Protein AF-A0A943D8R3-F1 (afdb_monomer_lite)

Organism: NCBI:txid214851

Structure (mmCIF, N/CA/C/O backbone):
data_AF-A0A943D8R3-F1
#
_entry.id   AF-A0A943D8R3-F1
#
loop_
_atom_site.group_PDB
_atom_site.id
_atom_site.type_symbol
_atom_site.label_atom_id
_atom_site.label_alt_id
_atom_site.label_comp_id
_atom_site.label_asym_id
_atom_site.label_entity_id
_atom_site.label_seq_id
_atom_site.pdbx_PDB_ins_code
_atom_site.Cartn_x
_atom_site.Cartn_y
_atom_site.Cartn_z
_atom_site.occupancy
_atom_site.B_iso_or_equiv
_atom_site.auth_seq_id
_atom_site.auth_comp_id
_atom_site.auth_asym_id
_atom_site.auth_atom_id
_atom_site.pdbx_PDB_model_num
ATOM 1 N N . MET A 1 1 ? 8.623 1.086 9.703 1.00 53.25 1 MET A N 1
ATOM 2 C CA . MET A 1 1 ? 10.060 1.102 9.345 1.00 53.25 1 MET A CA 1
ATOM 3 C C . MET A 1 1 ? 10.143 1.417 7.862 1.00 53.25 1 MET A C 1
ATOM 5 O O . MET A 1 1 ? 9.553 0.675 7.090 1.00 53.25 1 MET A O 1
ATOM 9 N N . ARG A 1 2 ? 10.763 2.535 7.465 1.00 66.44 2 ARG A N 1
ATOM 10 C CA . ARG A 1 2 ? 10.888 2.902 6.045 1.00 66.44 2 ARG A CA 1
ATOM 11 C C . ARG A 1 2 ? 11.941 1.994 5.415 1.00 66.44 2 ARG A C 1
ATOM 13 O O . ARG A 1 2 ? 13.076 1.971 5.881 1.00 66.44 2 ARG A O 1
ATOM 20 N N . THR A 1 3 ? 11.547 1.196 4.432 1.00 79.00 3 THR A N 1
ATOM 21 C CA . THR A 1 3 ? 12.469 0.307 3.714 1.00 79.00 3 THR A CA 1
ATOM 22 C C . THR A 1 3 ? 13.032 1.027 2.491 1.00 79.00 3 THR A C 1
ATOM 24 O O . THR A 1 3 ? 12.450 2.013 2.039 1.00 79.00 3 THR A O 1
ATOM 27 N N . TYR A 1 4 ? 14.141 0.545 1.922 1.00 83.88 4 TYR A N 1
ATOM 28 C CA . TYR A 1 4 ? 14.738 1.164 0.727 1.00 83.88 4 TYR A CA 1
ATOM 29 C C . TYR A 1 4 ? 13.792 1.176 -0.483 1.00 83.88 4 TYR A C 1
ATOM 31 O O . TYR A 1 4 ? 13.940 2.010 -1.369 1.00 83.88 4 TYR A O 1
ATOM 39 N N . TYR A 1 5 ? 12.815 0.266 -0.522 1.00 87.38 5 TYR A N 1
ATOM 40 C CA . TYR A 1 5 ? 11.838 0.167 -1.600 1.00 87.38 5 TYR A CA 1
ATOM 41 C C . TYR A 1 5 ? 10.526 0.905 -1.305 1.00 87.38 5 TYR A C 1
ATOM 43 O O . TYR A 1 5 ? 9.708 1.042 -2.215 1.00 87.38 5 TYR A O 1
ATOM 51 N N . SER A 1 6 ? 10.295 1.373 -0.069 1.00 90.12 6 SER A N 1
ATOM 52 C CA . SER A 1 6 ? 9.013 1.978 0.324 1.00 90.12 6 SER A CA 1
ATOM 53 C C . SER A 1 6 ? 8.670 3.178 -0.559 1.00 90.12 6 SER A C 1
ATOM 55 O O . SER A 1 6 ? 7.560 3.250 -1.066 1.00 90.12 6 SER A O 1
ATOM 57 N N . ASP A 1 7 ? 9.623 4.065 -0.848 1.00 93.06 7 ASP A N 1
ATOM 58 C CA . ASP A 1 7 ? 9.366 5.258 -1.671 1.00 93.06 7 ASP A CA 1
ATOM 59 C C . ASP A 1 7 ? 8.958 4.898 -3.107 1.00 93.06 7 ASP A C 1
ATOM 61 O O . ASP A 1 7 ? 8.006 5.458 -3.659 1.00 93.06 7 ASP A O 1
ATOM 65 N N . TYR A 1 8 ? 9.634 3.906 -3.691 1.00 94.06 8 TYR A N 1
ATOM 66 C CA . TYR A 1 8 ? 9.308 3.391 -5.018 1.00 94.06 8 TYR A CA 1
ATOM 67 C C . TYR A 1 8 ? 7.909 2.768 -5.055 1.00 94.06 8 TYR A C 1
ATOM 69 O O . TYR A 1 8 ? 7.115 3.042 -5.957 1.00 94.06 8 TYR A O 1
ATOM 77 N N . ILE A 1 9 ? 7.575 1.952 -4.055 1.00 95.69 9 ILE A N 1
ATOM 78 C CA . ILE A 1 9 ? 6.265 1.304 -3.982 1.00 95.69 9 ILE A CA 1
ATOM 79 C C . ILE A 1 9 ? 5.161 2.320 -3.708 1.00 95.69 9 ILE A C 1
ATOM 81 O O . ILE A 1 9 ? 4.101 2.236 -4.326 1.00 95.69 9 ILE A O 1
ATOM 85 N N . GLN A 1 10 ? 5.404 3.310 -2.850 1.00 95.56 10 GLN A N 1
ATOM 86 C CA . GLN A 1 10 ? 4.465 4.401 -2.607 1.00 95.56 10 GLN A CA 1
ATOM 87 C C . GLN A 1 10 ? 4.182 5.174 -3.893 1.00 95.56 10 GLN A C 1
ATOM 89 O O . GLN A 1 10 ? 3.022 5.478 -4.169 1.00 95.56 10 GLN A O 1
ATOM 94 N N . HIS A 1 11 ? 5.200 5.437 -4.717 1.00 94.44 11 HIS A N 1
ATOM 95 C CA . HIS A 1 11 ? 5.003 6.031 -6.037 1.00 94.44 11 HIS A CA 1
ATOM 96 C C . HIS A 1 11 ? 4.110 5.156 -6.935 1.00 94.44 11 HIS A C 1
ATOM 98 O O . HIS A 1 11 ? 3.117 5.647 -7.477 1.00 94.44 11 HIS A O 1
ATOM 104 N N . CYS A 1 12 ? 4.402 3.854 -7.031 1.00 95.56 12 CYS A N 1
ATOM 105 C CA . CYS A 1 12 ? 3.606 2.909 -7.822 1.00 95.56 12 CYS A CA 1
ATOM 106 C C . CYS A 1 12 ? 2.145 2.846 -7.348 1.00 95.56 12 CYS A C 1
ATOM 108 O O . CYS A 1 12 ? 1.219 2.926 -8.155 1.00 95.56 12 CYS A O 1
ATOM 110 N N . MET A 1 13 ? 1.928 2.765 -6.033 1.00 96.38 13 MET A N 1
ATOM 111 C CA . MET A 1 13 ? 0.597 2.707 -5.434 1.00 96.38 13 MET A CA 1
ATOM 112 C C . MET A 1 13 ? -0.184 4.008 -5.596 1.00 96.38 13 MET A C 1
ATOM 114 O O . MET A 1 13 ? -1.381 3.956 -5.871 1.00 96.38 13 MET A O 1
ATOM 118 N N . ARG A 1 14 ? 0.468 5.172 -5.483 1.00 95.88 14 ARG A N 1
ATOM 119 C CA . ARG A 1 14 ? -0.165 6.471 -5.766 1.00 95.88 14 ARG A CA 1
ATOM 120 C C . ARG A 1 14 ? -0.587 6.568 -7.228 1.00 95.88 14 ARG A C 1
ATOM 122 O O . ARG A 1 14 ? -1.690 7.032 -7.513 1.00 95.88 14 ARG A O 1
ATOM 129 N N . PHE A 1 15 ? 0.254 6.105 -8.155 1.00 95.06 15 PHE A N 1
ATOM 130 C CA . PHE A 1 15 ? -0.105 6.047 -9.571 1.00 95.06 15 PHE A CA 1
ATOM 131 C C . PHE A 1 15 ? -1.317 5.135 -9.796 1.00 95.06 15 PHE A C 1
ATOM 133 O O . PHE A 1 15 ? -2.303 5.577 -10.386 1.00 95.06 15 PHE A O 1
ATOM 140 N N . TYR A 1 16 ? -1.285 3.915 -9.256 1.00 96.00 16 TYR A N 1
ATOM 141 C CA . TYR A 1 16 ? -2.381 2.949 -9.342 1.00 96.00 16 TYR A CA 1
ATOM 142 C C . TYR A 1 16 ? -3.698 3.500 -8.767 1.00 96.00 16 TYR A C 1
ATOM 144 O O . TYR A 1 16 ? -4.727 3.481 -9.437 1.00 96.00 16 TYR A O 1
ATOM 152 N N . ALA A 1 17 ? -3.672 4.049 -7.550 1.00 95.38 17 ALA A N 1
ATOM 153 C CA . ALA A 1 17 ? -4.875 4.480 -6.837 1.00 95.38 17 ALA A CA 1
ATOM 154 C C . ALA A 1 17 ? -5.572 5.697 -7.471 1.00 95.38 17 ALA A C 1
ATOM 156 O O . ALA A 1 17 ? -6.777 5.888 -7.263 1.00 95.38 17 ALA A O 1
ATOM 157 N N . ARG A 1 18 ? -4.828 6.520 -8.224 1.00 94.06 18 ARG A N 1
ATOM 158 C CA . ARG A 1 18 ? -5.322 7.749 -8.870 1.00 94.06 18 ARG A CA 1
ATOM 159 C C . ARG A 1 18 ? -5.757 7.558 -10.325 1.00 94.06 18 ARG A C 1
ATOM 161 O O . ARG A 1 18 ? -6.513 8.385 -10.822 1.00 94.06 18 ARG A O 1
ATOM 168 N N . HIS A 1 19 ? -5.314 6.500 -11.005 1.00 89.12 19 HIS A N 1
ATOM 169 C CA . HIS A 1 19 ? -5.562 6.314 -12.438 1.00 89.12 19 HIS A CA 1
ATOM 170 C C . HIS A 1 19 ? -6.332 5.018 -12.702 1.00 89.12 19 HIS A C 1
ATOM 172 O O . HIS A 1 19 ? -5.744 3.953 -12.879 1.00 89.12 19 HIS A O 1
ATOM 178 N N . THR A 1 20 ? -7.660 5.128 -12.777 1.00 77.75 20 THR A N 1
ATOM 179 C CA . THR A 1 20 ? -8.560 4.013 -13.128 1.00 77.75 20 THR A CA 1
ATOM 180 C C . THR A 1 20 ? -8.440 3.582 -14.592 1.00 77.75 20 THR A C 1
ATOM 182 O O . THR A 1 20 ? -8.735 2.437 -14.911 1.00 77.75 20 THR A O 1
ATOM 185 N N . ASN A 1 21 ? -7.971 4.472 -15.473 1.00 84.44 21 ASN A N 1
ATOM 186 C CA . ASN A 1 21 ? -7.643 4.170 -16.867 1.00 84.44 21 ASN A CA 1
ATOM 187 C C . ASN A 1 21 ? -6.187 4.584 -17.162 1.00 84.44 21 ASN A C 1
ATOM 189 O O . ASN A 1 21 ? -5.946 5.689 -17.666 1.00 84.44 21 ASN A O 1
ATOM 193 N N . PRO A 1 22 ? -5.194 3.772 -16.760 1.00 85.12 22 PRO A N 1
ATOM 194 C CA . PRO A 1 22 ? -3.791 4.150 -16.854 1.00 85.12 22 PRO A CA 1
ATOM 195 C C . PRO A 1 22 ? -3.306 4.157 -18.310 1.00 85.12 22 PRO A C 1
ATOM 197 O O . PRO A 1 22 ? -3.555 3.231 -19.079 1.00 85.12 22 PRO A O 1
ATOM 200 N N . LYS A 1 23 ? -2.535 5.186 -18.677 1.00 88.38 23 LYS A N 1
ATOM 201 C CA . LYS A 1 23 ? -1.714 5.182 -19.896 1.00 88.38 23 LYS A CA 1
ATOM 202 C C . LYS A 1 23 ? -0.281 4.847 -19.506 1.00 88.38 23 LYS A C 1
ATOM 204 O O . LYS A 1 23 ? 0.384 5.660 -18.865 1.00 88.38 23 LYS A O 1
ATOM 209 N N . PHE A 1 24 ? 0.183 3.658 -19.871 1.00 92.38 24 PHE A N 1
ATOM 210 C CA . PHE A 1 24 ? 1.550 3.225 -19.586 1.00 92.38 24 PHE A CA 1
ATOM 211 C C . PHE A 1 24 ? 2.527 3.876 -20.565 1.00 92.38 24 PHE A C 1
ATOM 213 O O . PHE A 1 24 ? 2.278 3.876 -21.770 1.00 92.38 24 PHE A O 1
ATOM 220 N N . ARG A 1 25 ? 3.628 4.439 -20.054 1.00 89.81 25 ARG A N 1
ATOM 221 C CA . ARG A 1 25 ? 4.702 5.002 -20.891 1.00 89.81 25 ARG A CA 1
ATOM 222 C C . ARG A 1 25 ? 5.804 3.982 -21.158 1.00 89.81 25 ARG A C 1
ATOM 224 O O . ARG A 1 25 ? 6.586 4.161 -22.084 1.00 89.81 25 ARG A O 1
ATOM 231 N N . SER A 1 26 ? 5.859 2.923 -20.355 1.00 92.69 26 SER A N 1
ATOM 232 C CA . SER A 1 26 ? 6.822 1.834 -20.468 1.00 92.69 26 SER A CA 1
ATOM 233 C C . SER A 1 26 ? 6.227 0.499 -20.012 1.00 92.69 26 SER A C 1
ATOM 235 O O . SER A 1 26 ? 5.231 0.456 -19.282 1.00 92.69 26 SER A O 1
ATOM 237 N N . ASP A 1 27 ? 6.885 -0.602 -20.379 1.00 93.75 27 ASP A N 1
ATOM 238 C CA . ASP A 1 27 ? 6.558 -1.928 -19.842 1.00 93.75 27 ASP A CA 1
ATOM 239 C C . ASP A 1 27 ? 6.776 -2.006 -18.327 1.00 93.75 27 ASP A C 1
ATOM 241 O O . ASP A 1 27 ? 6.043 -2.709 -17.631 1.00 93.75 27 ASP A O 1
ATOM 245 N N . ALA A 1 28 ? 7.736 -1.246 -17.791 1.00 91.94 28 ALA A N 1
ATOM 246 C CA . ALA A 1 28 ? 7.959 -1.160 -16.354 1.00 91.94 28 ALA A CA 1
ATOM 247 C C . ALA A 1 28 ? 6.747 -0.550 -15.633 1.00 91.94 28 ALA A C 1
ATOM 249 O O . ALA A 1 28 ? 6.307 -1.105 -14.627 1.00 91.94 28 ALA A O 1
ATOM 250 N N . ASP A 1 29 ? 6.151 0.520 -16.173 1.00 91.44 29 ASP A N 1
ATOM 251 C CA . ASP A 1 29 ? 4.936 1.133 -15.609 1.00 91.44 29 ASP A CA 1
ATOM 252 C C . ASP A 1 29 ? 3.774 0.143 -15.599 1.00 91.44 29 ASP A C 1
ATOM 254 O O . ASP A 1 29 ? 3.061 0.013 -14.601 1.00 91.44 29 ASP A O 1
ATOM 258 N N . LYS A 1 30 ? 3.611 -0.588 -16.707 1.00 94.94 30 LYS A N 1
ATOM 259 C CA . LYS A 1 30 ? 2.593 -1.628 -16.846 1.00 94.94 30 LYS A CA 1
ATOM 260 C C . LYS A 1 30 ? 2.784 -2.712 -15.785 1.00 94.94 30 LYS A C 1
ATOM 262 O O . LYS A 1 30 ? 1.845 -3.047 -15.067 1.00 94.94 30 LYS A O 1
ATOM 267 N N . GLN A 1 31 ? 4.003 -3.228 -15.634 1.00 95.88 31 GLN A N 1
ATOM 268 C CA . GLN A 1 31 ? 4.315 -4.241 -14.625 1.00 95.88 31 GLN A CA 1
ATOM 269 C C . GLN A 1 31 ? 4.125 -3.731 -13.190 1.00 95.88 31 GLN A C 1
ATOM 271 O O . GLN A 1 31 ? 3.634 -4.475 -12.344 1.00 95.88 31 GLN A O 1
ATOM 276 N N . ASN A 1 32 ? 4.486 -2.477 -12.909 1.00 95.38 32 ASN A N 1
ATOM 277 C CA . ASN A 1 32 ? 4.275 -1.852 -11.604 1.00 95.38 32 ASN A CA 1
ATOM 278 C C . ASN A 1 32 ? 2.787 -1.772 -11.266 1.00 95.38 32 ASN A C 1
ATOM 280 O O . ASN A 1 32 ? 2.376 -2.180 -10.181 1.00 95.38 32 ASN A O 1
ATOM 284 N N . TRP A 1 33 ? 1.978 -1.308 -12.219 1.00 96.06 33 TRP A N 1
ATOM 285 C CA . TRP A 1 33 ? 0.534 -1.203 -12.051 1.00 96.06 33 TRP A CA 1
ATOM 286 C C . TRP A 1 33 ? -0.104 -2.575 -11.793 1.00 96.06 33 TRP A C 1
ATOM 288 O O . TRP A 1 33 ? -0.851 -2.731 -10.827 1.00 96.06 33 TRP A O 1
ATOM 298 N N . TYR A 1 34 ? 0.259 -3.602 -12.571 1.00 96.00 34 TYR A N 1
ATOM 299 C CA . TYR A 1 34 ? -0.233 -4.964 -12.336 1.00 96.00 34 TYR A CA 1
ATOM 300 C C . TYR A 1 34 ? 0.263 -5.551 -11.012 1.00 96.00 34 TYR A C 1
ATOM 302 O O . TYR A 1 34 ? -0.478 -6.271 -10.344 1.00 96.00 34 TYR A O 1
ATOM 310 N N . ALA A 1 35 ? 1.489 -5.247 -10.582 1.00 97.06 35 ALA A N 1
ATOM 311 C CA . ALA A 1 35 ? 1.973 -5.691 -9.280 1.00 97.06 35 ALA A CA 1
ATOM 312 C C . ALA A 1 35 ? 1.125 -5.117 -8.134 1.00 97.06 35 ALA A C 1
ATOM 314 O O . ALA A 1 35 ? 0.784 -5.866 -7.215 1.00 97.06 35 ALA A O 1
ATOM 315 N N . CYS A 1 36 ? 0.733 -3.840 -8.214 1.00 97.19 36 CYS A N 1
ATOM 316 C CA . CYS A 1 36 ? -0.215 -3.216 -7.288 1.00 97.19 36 CYS A CA 1
ATOM 317 C C . CYS A 1 36 ? -1.585 -3.913 -7.329 1.00 97.19 36 CYS A C 1
ATOM 319 O O . CYS A 1 36 ? -2.086 -4.340 -6.286 1.00 97.19 36 CYS A O 1
ATOM 321 N N . GLU A 1 37 ? -2.153 -4.112 -8.524 1.00 96.12 37 GLU A N 1
ATOM 322 C CA . GLU A 1 37 ? -3.447 -4.784 -8.708 1.00 96.12 37 GLU A CA 1
ATOM 323 C C . GLU A 1 37 ? -3.453 -6.193 -8.089 1.00 96.12 37 GLU A C 1
ATOM 325 O O . GLU A 1 37 ? -4.324 -6.551 -7.291 1.00 96.12 37 GLU A O 1
ATOM 330 N N . HIS A 1 38 ? -2.447 -7.006 -8.412 1.00 96.88 38 HIS A N 1
ATOM 331 C CA . HIS A 1 38 ? -2.329 -8.373 -7.914 1.00 96.88 38 HIS A CA 1
ATOM 332 C C . HIS A 1 38 ? -1.978 -8.452 -6.426 1.00 96.88 38 HIS A C 1
ATOM 334 O O . HIS A 1 38 ? -2.274 -9.465 -5.786 1.00 96.88 38 HIS A O 1
ATOM 340 N N . ALA A 1 39 ? -1.316 -7.442 -5.860 1.00 97.50 39 ALA A N 1
ATOM 341 C CA . ALA A 1 39 ? -1.085 -7.375 -4.421 1.00 97.50 39 ALA A CA 1
ATOM 342 C C . ALA A 1 39 ? -2.392 -7.092 -3.665 1.00 97.50 39 ALA A C 1
ATOM 344 O O . ALA A 1 39 ? -2.660 -7.753 -2.662 1.00 97.50 39 ALA A O 1
ATOM 345 N N . LEU A 1 40 ? -3.236 -6.198 -4.190 1.00 97.06 40 LEU A N 1
ATOM 346 C CA . LEU A 1 40 ? -4.523 -5.843 -3.586 1.00 97.06 40 LEU A CA 1
ATOM 347 C C . LEU A 1 40 ? -5.538 -6.991 -3.586 1.00 97.06 40 LEU A C 1
ATOM 349 O O . LEU A 1 40 ? -6.341 -7.074 -2.664 1.00 97.06 40 LEU A O 1
ATOM 353 N N . LYS A 1 41 ? -5.477 -7.919 -4.552 1.00 95.94 41 LYS A N 1
ATOM 354 C CA . LYS A 1 41 ? -6.345 -9.118 -4.587 1.00 95.94 41 LYS A CA 1
ATOM 355 C C . LYS A 1 41 ? -6.247 -9.997 -3.329 1.00 95.94 41 LYS A C 1
ATOM 357 O O . LYS A 1 41 ? -7.124 -10.820 -3.108 1.00 95.94 41 LYS A O 1
ATOM 362 N N . GLY A 1 42 ? -5.191 -9.848 -2.525 1.00 94.69 42 GLY A N 1
ATOM 363 C CA . GLY A 1 42 ? -5.016 -10.576 -1.266 1.00 94.69 42 GLY A CA 1
ATOM 364 C C . GLY A 1 42 ? -5.659 -9.924 -0.038 1.00 94.69 42 GLY A C 1
ATOM 365 O O . GLY A 1 42 ? -5.433 -10.425 1.058 1.00 94.69 42 GLY A O 1
ATOM 366 N N . PHE A 1 43 ? -6.385 -8.816 -0.200 1.00 97.69 43 PHE A N 1
ATOM 367 C CA . PHE A 1 43 ? -7.026 -8.064 0.881 1.00 97.69 43 PHE A CA 1
ATOM 368 C C . PHE A 1 43 ? -8.552 -8.104 0.751 1.00 97.69 43 PHE A C 1
ATOM 370 O O . PHE A 1 43 ? -9.085 -8.262 -0.350 1.00 97.69 43 PHE A O 1
ATOM 377 N N . THR A 1 44 ? -9.255 -7.930 1.872 1.00 97.81 44 THR A N 1
ATOM 378 C CA . THR A 1 44 ? -10.720 -7.792 1.878 1.00 97.81 44 THR A CA 1
ATOM 379 C C . THR A 1 44 ? -11.155 -6.501 1.176 1.00 97.81 44 THR A C 1
ATOM 381 O O . THR A 1 44 ? -10.350 -5.590 0.992 1.00 97.81 44 THR A O 1
ATOM 384 N N . ASP A 1 45 ? -12.429 -6.384 0.790 1.00 97.38 45 ASP A N 1
ATOM 385 C CA . ASP A 1 45 ? -12.964 -5.139 0.208 1.00 97.38 45 ASP A CA 1
ATOM 386 C C . ASP A 1 45 ? -12.743 -3.931 1.125 1.00 97.38 45 ASP A C 1
ATOM 388 O O . ASP A 1 45 ? -12.243 -2.896 0.687 1.00 97.38 45 ASP A O 1
ATOM 392 N N . ALA A 1 46 ? -13.013 -4.095 2.421 1.00 96.31 46 ALA A N 1
ATOM 393 C CA . ALA A 1 46 ? -12.841 -3.037 3.410 1.00 96.31 46 ALA A CA 1
ATOM 394 C C . ALA A 1 46 ? -11.373 -2.595 3.552 1.00 96.31 46 ALA A C 1
ATOM 396 O O . ALA A 1 46 ? -11.089 -1.396 3.620 1.00 96.31 46 ALA A O 1
ATOM 397 N N . ASP A 1 47 ? -10.435 -3.546 3.566 1.00 97.88 47 ASP A 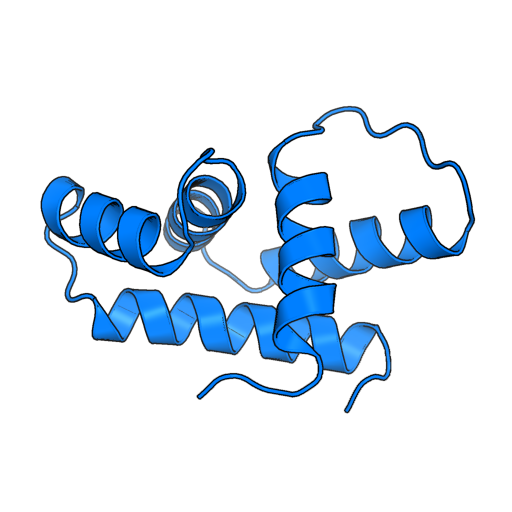N 1
ATOM 398 C CA . ASP A 1 47 ? -9.003 -3.239 3.645 1.00 97.88 47 ASP A CA 1
ATOM 399 C C . ASP A 1 47 ? -8.501 -2.587 2.355 1.00 97.88 47 ASP A C 1
ATOM 401 O O . ASP A 1 47 ? -7.705 -1.646 2.399 1.00 97.88 47 ASP A O 1
ATOM 405 N N . ARG A 1 48 ? -8.992 -3.049 1.196 1.00 97.62 48 ARG A N 1
ATOM 406 C CA . ARG A 1 48 ? -8.686 -2.438 -0.101 1.00 97.62 48 ARG A CA 1
ATOM 407 C C . ARG A 1 48 ? -9.139 -0.988 -0.148 1.00 97.62 48 ARG A C 1
ATOM 409 O O . ARG A 1 48 ? -8.355 -0.149 -0.581 1.00 97.62 48 ARG A O 1
ATOM 416 N N . ASP A 1 49 ? -10.338 -0.678 0.332 1.00 96.81 49 ASP A N 1
ATOM 417 C CA . ASP A 1 49 ? -10.841 0.696 0.379 1.00 96.81 49 ASP A CA 1
ATOM 418 C C . ASP A 1 49 ? -9.976 1.596 1.267 1.00 96.81 49 ASP A C 1
ATOM 420 O O . ASP A 1 49 ? -9.659 2.726 0.887 1.00 96.81 49 ASP A O 1
ATOM 424 N N . ILE A 1 50 ? -9.537 1.088 2.424 1.00 97.88 50 ILE A N 1
ATOM 425 C CA . ILE A 1 50 ? -8.606 1.796 3.314 1.00 97.88 50 ILE A CA 1
ATOM 426 C C . ILE A 1 50 ? -7.280 2.080 2.599 1.00 97.88 50 ILE A C 1
ATOM 428 O O . ILE A 1 50 ? -6.819 3.223 2.575 1.00 97.88 50 ILE A O 1
ATOM 432 N N . LEU A 1 51 ? -6.674 1.056 1.999 1.00 97.94 51 LEU A N 1
ATOM 433 C CA . LEU A 1 51 ? -5.395 1.175 1.300 1.00 97.94 51 LEU A CA 1
ATOM 434 C C . LEU A 1 51 ? -5.505 2.139 0.114 1.00 97.94 51 LEU A C 1
ATOM 436 O O . LEU A 1 51 ? -4.683 3.043 -0.031 1.00 97.94 51 LEU A O 1
ATOM 440 N N . LEU A 1 52 ? -6.543 1.997 -0.711 1.00 97.38 52 LEU A N 1
ATOM 441 C CA . LEU A 1 52 ? -6.784 2.873 -1.854 1.00 97.38 52 LEU A CA 1
ATOM 442 C C . LEU A 1 52 ? -6.957 4.326 -1.428 1.00 97.38 52 LEU A C 1
ATOM 444 O O . LEU A 1 52 ? -6.377 5.196 -2.071 1.00 97.38 52 LEU A O 1
ATOM 448 N N . PHE A 1 53 ? -7.692 4.595 -0.349 1.00 96.81 53 PHE A N 1
ATOM 449 C CA . PHE A 1 53 ? -7.813 5.945 0.194 1.00 96.81 53 PHE A CA 1
ATOM 450 C C . PHE A 1 53 ? -6.439 6.517 0.569 1.00 96.81 53 PHE A C 1
ATOM 452 O O . PHE A 1 53 ? -6.068 7.588 0.093 1.00 96.81 53 PHE A O 1
ATOM 459 N N . ILE A 1 54 ? -5.636 5.768 1.334 1.00 97.50 54 ILE A N 1
ATOM 460 C CA . ILE A 1 54 ? -4.319 6.222 1.811 1.00 97.50 54 ILE A CA 1
ATOM 461 C C . ILE A 1 54 ? -3.393 6.640 0.664 1.00 97.50 54 ILE A C 1
ATOM 463 O O . ILE A 1 54 ? -2.688 7.646 0.772 1.00 97.50 54 ILE A O 1
ATOM 467 N N . TYR A 1 55 ? -3.389 5.881 -0.433 1.00 96.81 55 TYR A N 1
ATOM 468 C CA . TYR A 1 55 ? -2.530 6.155 -1.586 1.00 96.81 55 TYR A CA 1
ATOM 469 C C . TYR A 1 55 ? -3.154 7.109 -2.614 1.00 96.81 55 TYR A C 1
ATOM 471 O O . TYR A 1 55 ? -2.428 7.705 -3.411 1.00 96.81 55 TYR A O 1
ATOM 479 N N . ARG A 1 56 ? -4.478 7.277 -2.630 1.00 95.62 56 ARG A N 1
ATOM 480 C CA . ARG A 1 56 ? -5.150 8.195 -3.560 1.00 95.62 56 ARG A CA 1
ATOM 481 C C . ARG A 1 56 ? -4.997 9.648 -3.126 1.00 95.62 56 ARG A C 1
ATOM 483 O O . ARG A 1 56 ? -4.726 10.494 -3.980 1.00 95.62 56 ARG A O 1
ATOM 490 N N . GLU A 1 57 ? -5.124 9.922 -1.833 1.00 93.19 57 GLU A N 1
ATOM 491 C CA . GLU A 1 57 ? -5.141 11.280 -1.286 1.00 93.19 57 GLU A CA 1
ATOM 492 C C . GLU A 1 57 ? -3.826 12.054 -1.526 1.00 93.19 57 GLU A C 1
ATOM 494 O O . GLU A 1 57 ? -2.751 11.486 -1.766 1.00 93.19 57 GLU A O 1
ATOM 499 N N . GLY A 1 58 ? -3.928 13.387 -1.529 1.00 85.88 58 GLY A N 1
ATOM 500 C CA . GLY A 1 58 ? -2.829 14.315 -1.823 1.00 85.88 58 GLY A CA 1
ATOM 501 C C . GLY A 1 58 ? -1.760 14.400 -0.732 1.00 85.88 58 GLY A C 1
ATOM 502 O O . GLY A 1 58 ? -0.594 14.607 -1.065 1.00 85.88 58 GLY A O 1
ATOM 503 N N . ASP A 1 59 ? -2.145 14.172 0.525 1.00 92.56 59 ASP A N 1
ATOM 504 C CA . ASP A 1 59 ? -1.290 14.362 1.701 1.00 92.56 59 ASP A CA 1
ATOM 505 C C . ASP A 1 59 ? -0.230 13.258 1.863 1.00 92.56 59 ASP A C 1
ATOM 507 O O . ASP A 1 59 ? -0.088 12.332 1.042 1.00 92.56 59 ASP A O 1
ATOM 511 N N . THR A 1 60 ? 0.550 13.352 2.943 1.00 94.62 60 THR A N 1
ATOM 512 C CA . THR A 1 60 ? 1.536 12.332 3.299 1.00 94.62 60 THR A CA 1
ATOM 513 C C . THR A 1 60 ? 0.851 11.025 3.727 1.00 94.62 60 THR A C 1
ATOM 515 O O . THR A 1 60 ? -0.291 11.017 4.185 1.00 94.62 60 THR A O 1
ATOM 518 N N . ILE A 1 61 ? 1.544 9.886 3.577 1.00 95.38 61 ILE A N 1
ATOM 519 C CA . ILE A 1 61 ? 1.005 8.585 4.020 1.00 95.38 61 ILE A CA 1
ATOM 520 C C . ILE A 1 61 ? 0.638 8.611 5.519 1.00 95.38 61 ILE A C 1
ATOM 522 O O . ILE A 1 61 ? -0.468 8.176 5.836 1.00 95.38 61 ILE A O 1
ATOM 526 N N . PRO A 1 62 ? 1.47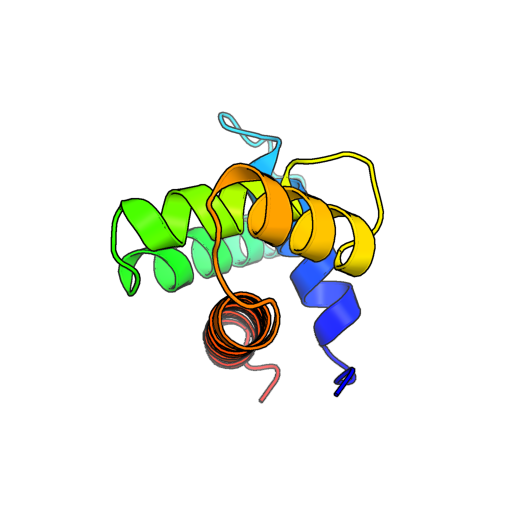6 9.149 6.435 1.00 96.69 62 PRO A N 1
ATOM 527 C CA . PRO A 1 62 ? 1.098 9.307 7.841 1.00 96.69 62 PRO A CA 1
ATOM 528 C C . PRO A 1 62 ? -0.183 10.117 8.066 1.00 96.69 62 PRO A C 1
ATOM 530 O O . PRO A 1 62 ? -1.039 9.675 8.833 1.00 96.69 62 PRO A O 1
ATOM 533 N N . ASP A 1 63 ? -0.355 11.247 7.373 1.00 97.69 63 ASP A N 1
ATOM 534 C CA . ASP A 1 63 ? -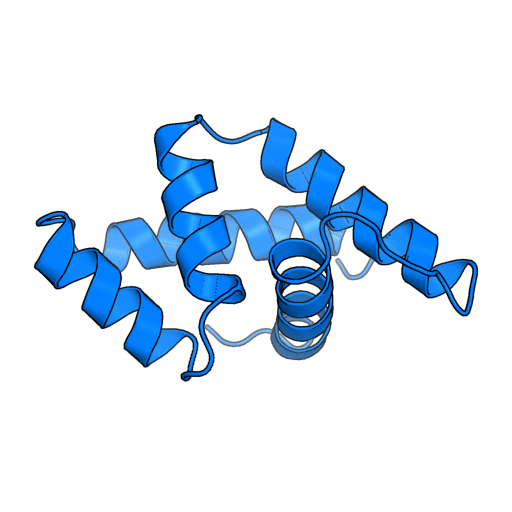1.556 12.083 7.519 1.00 97.69 63 ASP A CA 1
ATOM 535 C C . ASP A 1 63 ? -2.809 11.330 7.064 1.00 97.69 63 ASP A C 1
ATOM 537 O O . ASP A 1 63 ? -3.839 11.336 7.741 1.00 97.69 63 ASP A O 1
ATOM 541 N N . ASN A 1 64 ? -2.714 10.597 5.952 1.00 97.50 64 ASN A N 1
ATOM 542 C CA . ASN A 1 64 ? -3.824 9.790 5.458 1.00 97.50 64 ASN A CA 1
ATOM 543 C C . ASN A 1 64 ? -4.149 8.619 6.396 1.00 97.50 64 ASN A C 1
ATOM 545 O O . ASN A 1 64 ? -5.323 8.320 6.616 1.00 97.50 64 ASN A O 1
ATOM 549 N N . VAL A 1 65 ? -3.137 7.980 6.994 1.00 97.94 65 VAL A N 1
ATOM 550 C CA . VAL A 1 65 ? -3.333 6.945 8.023 1.00 97.94 65 VAL A CA 1
ATOM 551 C C . VAL A 1 65 ? -4.059 7.522 9.239 1.00 97.94 65 VAL A C 1
ATOM 553 O O . VAL A 1 65 ? -5.018 6.914 9.721 1.00 97.94 65 VAL A O 1
ATOM 556 N N . TYR A 1 66 ? -3.659 8.708 9.704 1.00 97.94 66 TYR A N 1
ATOM 557 C CA . TYR A 1 66 ? -4.344 9.410 10.789 1.00 97.94 66 TYR A CA 1
ATOM 558 C C . TYR A 1 66 ? -5.805 9.722 10.429 1.00 97.94 66 TYR A C 1
ATOM 560 O O . TYR A 1 66 ? -6.711 9.402 11.202 1.00 97.94 66 TYR A O 1
ATOM 568 N N . ARG A 1 67 ? -6.061 10.258 9.228 1.00 97.75 67 ARG A N 1
ATOM 569 C CA . ARG A 1 67 ? -7.421 10.548 8.741 1.00 97.75 67 ARG A CA 1
ATOM 570 C C . ARG A 1 67 ? -8.309 9.305 8.742 1.00 97.75 67 ARG A C 1
ATOM 572 O O . ARG A 1 67 ? -9.409 9.354 9.288 1.00 97.75 67 ARG A O 1
ATOM 579 N N . VAL A 1 68 ? -7.834 8.182 8.193 1.00 97.44 68 VAL A N 1
ATOM 580 C CA . VAL A 1 68 ? -8.589 6.915 8.204 1.00 97.44 68 VAL A CA 1
ATOM 581 C C . VAL A 1 68 ? -8.849 6.448 9.633 1.00 97.44 68 VAL A C 1
ATOM 583 O O . VAL A 1 68 ? -9.956 6.003 9.941 1.00 97.44 68 VAL A O 1
ATOM 586 N N . SER A 1 69 ? -7.844 6.557 10.504 1.00 98.06 69 SER A N 1
ATOM 587 C CA . SER A 1 69 ? -7.943 6.149 11.904 1.00 98.06 69 SER A CA 1
ATOM 588 C C . SER A 1 69 ? -9.080 6.865 12.627 1.00 98.06 69 SER A C 1
ATOM 590 O O . SER A 1 69 ? -9.916 6.201 13.241 1.00 98.06 69 SER A O 1
ATOM 592 N N . VAL A 1 70 ? -9.156 8.191 12.483 1.00 97.75 70 VAL A N 1
ATOM 593 C CA . VAL A 1 70 ? -10.216 9.019 13.072 1.00 97.75 70 VAL A CA 1
ATOM 594 C C . VAL A 1 70 ? -11.572 8.727 12.425 1.00 97.75 70 VAL A C 1
ATOM 596 O O . VAL A 1 70 ? -12.545 8.484 13.132 1.00 97.75 70 VAL A O 1
ATOM 599 N N . GLN A 1 71 ? -11.649 8.697 11.091 1.00 96.44 71 GLN A N 1
ATOM 600 C CA . GLN A 1 71 ? -12.922 8.554 10.371 1.00 96.44 71 GLN A CA 1
ATOM 601 C C . GLN A 1 71 ? -13.587 7.189 10.566 1.00 96.44 71 GLN A C 1
ATOM 603 O O . GLN A 1 71 ? -14.811 7.104 10.637 1.00 96.44 71 GLN A O 1
ATOM 608 N N . LYS A 1 72 ? -12.795 6.113 10.623 1.00 95.50 72 LYS A N 1
ATOM 609 C CA . LYS A 1 72 ? -13.302 4.738 10.748 1.00 95.50 72 LYS A CA 1
ATOM 610 C C . LYS A 1 72 ? -13.199 4.183 12.172 1.00 95.50 72 LYS A C 1
ATOM 612 O O . LYS A 1 72 ? -13.577 3.036 12.387 1.00 95.50 72 LYS A O 1
ATOM 617 N N . ASN A 1 73 ? -12.688 4.964 13.130 1.00 96.81 73 ASN A N 1
ATOM 618 C CA . ASN A 1 73 ? -12.407 4.529 14.503 1.00 96.81 73 ASN A CA 1
ATOM 619 C C . ASN A 1 73 ? -11.530 3.255 14.564 1.00 96.81 73 ASN A C 1
ATOM 621 O O . ASN A 1 73 ? -11.802 2.303 15.298 1.00 96.81 73 ASN A O 1
ATOM 625 N N . ILE A 1 74 ? -10.472 3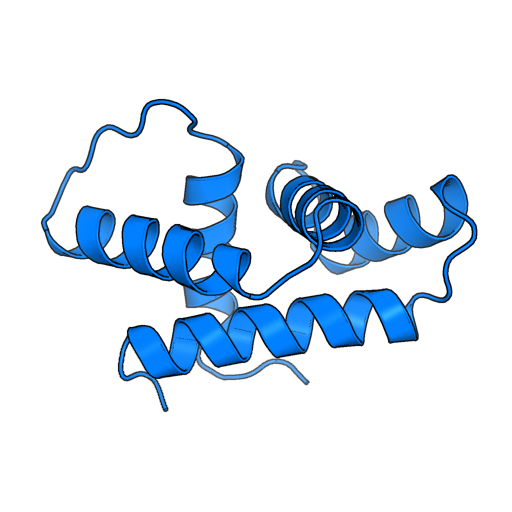.218 13.747 1.00 97.00 74 ILE A N 1
ATOM 626 C CA . ILE A 1 74 ? -9.520 2.098 13.660 1.00 97.00 74 ILE A CA 1
ATOM 627 C C . ILE A 1 74 ? -8.182 2.558 14.234 1.00 97.00 74 ILE A C 1
ATOM 629 O O . ILE A 1 74 ? -7.688 3.619 13.872 1.00 97.00 74 ILE A O 1
ATOM 633 N N . LYS A 1 75 ? -7.543 1.757 15.094 1.00 97.94 75 LYS A N 1
ATOM 634 C CA . LYS A 1 75 ? -6.200 2.073 15.617 1.00 97.94 75 LYS A CA 1
ATOM 635 C C . LYS A 1 75 ? -5.181 2.206 14.476 1.00 97.94 75 LYS A C 1
ATOM 637 O O . LYS A 1 75 ? -5.101 1.307 13.639 1.00 97.94 75 LYS A O 1
ATOM 642 N N . GLN A 1 76 ? -4.366 3.266 14.488 1.00 97.94 76 GLN A N 1
ATOM 643 C CA . GLN A 1 76 ? -3.348 3.520 13.454 1.00 97.94 76 GLN A CA 1
ATOM 644 C C . GLN A 1 76 ? -2.417 2.323 13.224 1.00 97.94 76 GLN A C 1
ATOM 646 O O . GLN A 1 76 ? -2.113 2.016 12.078 1.00 97.94 76 GLN A O 1
ATOM 651 N N . ASP A 1 77 ? -2.038 1.589 14.274 1.00 97.81 77 ASP A N 1
ATOM 652 C CA . ASP A 1 77 ? -1.178 0.401 14.159 1.00 97.81 77 ASP A CA 1
ATOM 653 C C . ASP A 1 77 ? -1.759 -0.679 13.239 1.00 97.81 77 ASP A C 1
ATOM 655 O O . ASP A 1 77 ? -1.026 -1.310 12.478 1.00 97.81 77 ASP A O 1
ATOM 659 N N . LYS A 1 78 ? -3.087 -0.871 13.255 1.00 97.69 78 LYS A N 1
ATOM 660 C CA . LYS A 1 78 ? -3.753 -1.821 12.351 1.00 97.69 78 LYS A CA 1
ATOM 661 C C . LYS A 1 78 ? -3.670 -1.352 10.901 1.00 97.69 78 LYS A C 1
ATOM 663 O O . LYS A 1 78 ? -3.443 -2.156 10.006 1.00 97.69 78 LYS A O 1
ATOM 668 N N . ILE A 1 79 ? -3.813 -0.050 10.676 1.00 98.12 79 ILE A N 1
ATOM 669 C CA . ILE A 1 79 ? -3.719 0.550 9.342 1.00 98.12 79 ILE A CA 1
ATOM 670 C C . ILE A 1 79 ? -2.276 0.457 8.830 1.00 98.12 79 ILE A C 1
ATOM 672 O O . ILE A 1 79 ? -2.046 0.058 7.691 1.00 98.12 79 ILE A O 1
ATOM 676 N N . TRP A 1 80 ? -1.291 0.739 9.684 1.00 97.56 80 TRP A N 1
ATOM 677 C CA . TRP A 1 80 ? 0.120 0.555 9.355 1.00 97.56 80 TRP A CA 1
ATOM 678 C C . TRP A 1 80 ? 0.466 -0.902 9.054 1.00 97.56 80 TRP A C 1
ATOM 680 O O . TRP A 1 80 ? 1.269 -1.151 8.157 1.00 97.56 80 TRP A O 1
ATOM 690 N N . ALA A 1 81 ? -0.142 -1.872 9.743 1.00 97.69 81 ALA A N 1
ATOM 691 C CA . ALA A 1 81 ? 0.028 -3.285 9.414 1.00 97.69 81 ALA A CA 1
ATOM 692 C C . ALA A 1 81 ? -0.449 -3.598 7.984 1.00 97.69 81 ALA A C 1
ATOM 694 O O . ALA A 1 81 ? 0.293 -4.235 7.238 1.00 97.69 81 ALA A O 1
ATOM 695 N N . LEU A 1 82 ? -1.611 -3.072 7.570 1.00 97.81 82 LEU A N 1
ATOM 696 C CA . LEU A 1 82 ? -2.114 -3.208 6.195 1.00 97.81 82 LEU A CA 1
ATOM 697 C C . LEU A 1 82 ? -1.161 -2.575 5.172 1.00 97.81 82 LEU A C 1
ATOM 699 O O . LEU A 1 82 ? -0.830 -3.201 4.166 1.00 97.81 82 LEU A O 1
ATOM 703 N N . VAL A 1 83 ? -0.690 -1.352 5.439 1.00 97.44 83 VAL A N 1
ATOM 704 C CA . VAL A 1 83 ? 0.263 -0.638 4.570 1.00 97.44 83 VAL A CA 1
ATOM 705 C C . VAL A 1 83 ? 1.556 -1.441 4.409 1.00 97.44 83 VAL A C 1
ATOM 707 O O . VAL A 1 83 ? 1.984 -1.703 3.287 1.00 97.44 83 VAL A O 1
ATOM 710 N N . ASN A 1 84 ? 2.147 -1.901 5.515 1.00 96.38 84 ASN A N 1
ATOM 711 C CA . ASN A 1 84 ? 3.384 -2.684 5.496 1.00 96.38 84 ASN A CA 1
ATOM 712 C C . ASN A 1 84 ? 3.204 -4.027 4.775 1.00 96.38 84 ASN A C 1
ATOM 714 O O . ASN A 1 84 ? 4.089 -4.468 4.039 1.00 96.38 84 ASN A O 1
ATOM 718 N N . GLU A 1 85 ? 2.065 -4.693 4.978 1.00 97.19 85 GLU A N 1
ATOM 719 C CA . GLU A 1 85 ? 1.753 -5.941 4.290 1.00 97.19 85 GLU A CA 1
ATOM 720 C C . GLU A 1 85 ? 1.628 -5.720 2.776 1.00 97.19 85 GLU A C 1
ATOM 722 O O . GLU A 1 85 ? 2.194 -6.492 1.993 1.00 97.19 85 GLU A O 1
ATOM 727 N N . LEU A 1 86 ? 0.935 -4.659 2.355 1.00 97.69 86 LEU A N 1
ATOM 728 C CA . LEU A 1 86 ? 0.779 -4.322 0.944 1.00 97.69 86 LEU A CA 1
ATOM 729 C C . LEU A 1 86 ? 2.132 -3.998 0.307 1.00 97.69 86 LEU A C 1
ATOM 731 O O . LEU A 1 86 ? 2.464 -4.579 -0.731 1.00 97.69 86 LEU A O 1
ATOM 735 N N . GLU A 1 87 ? 2.930 -3.129 0.938 1.00 96.62 87 GLU A N 1
ATOM 736 C CA . GLU A 1 87 ? 4.259 -2.772 0.436 1.00 96.62 87 GLU A CA 1
ATOM 737 C C . GLU A 1 87 ? 5.131 -4.022 0.272 1.00 96.62 87 GLU A C 1
ATOM 739 O O . GLU A 1 87 ? 5.734 -4.230 -0.781 1.00 96.62 87 GLU A O 1
ATOM 744 N N . ARG A 1 88 ? 5.113 -4.935 1.250 1.00 95.94 88 ARG A N 1
ATOM 745 C CA . ARG A 1 88 ? 5.861 -6.195 1.170 1.00 95.94 88 ARG A CA 1
ATOM 746 C C . ARG A 1 88 ? 5.378 -7.107 0.039 1.00 95.94 88 ARG A C 1
ATOM 748 O O . ARG A 1 88 ? 6.204 -7.744 -0.619 1.00 95.94 88 ARG A O 1
ATOM 755 N N . LYS A 1 89 ? 4.064 -7.209 -0.198 1.00 96.94 89 LYS A N 1
ATOM 756 C CA . LYS A 1 89 ? 3.517 -8.008 -1.313 1.00 96.94 89 LYS A CA 1
ATOM 757 C C . LYS A 1 89 ? 3.957 -7.444 -2.663 1.00 96.94 89 LYS A C 1
ATOM 759 O O . LYS A 1 89 ? 4.320 -8.221 -3.542 1.00 96.94 89 LYS A O 1
ATOM 764 N N . ILE A 1 90 ? 3.963 -6.122 -2.822 1.00 96.94 90 ILE A N 1
ATOM 765 C CA . 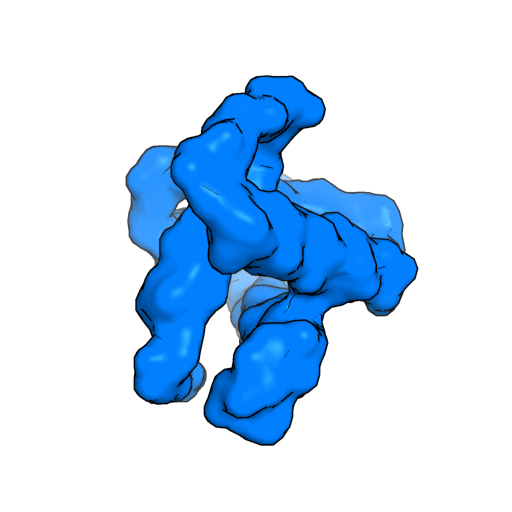ILE A 1 90 ? 4.412 -5.471 -4.061 1.00 96.94 90 ILE A CA 1
ATOM 766 C C . ILE A 1 90 ? 5.919 -5.665 -4.247 1.00 96.94 90 ILE A C 1
ATOM 768 O O . ILE A 1 90 ? 6.348 -6.037 -5.338 1.00 96.94 90 ILE A O 1
ATOM 772 N N . ALA A 1 91 ? 6.709 -5.509 -3.182 1.00 95.81 91 ALA A N 1
ATOM 773 C CA . ALA A 1 91 ? 8.160 -5.671 -3.222 1.00 95.81 91 ALA A CA 1
ATOM 774 C C . ALA A 1 91 ? 8.564 -7.056 -3.747 1.00 95.81 91 ALA A C 1
ATOM 776 O O . ALA A 1 91 ? 9.343 -7.1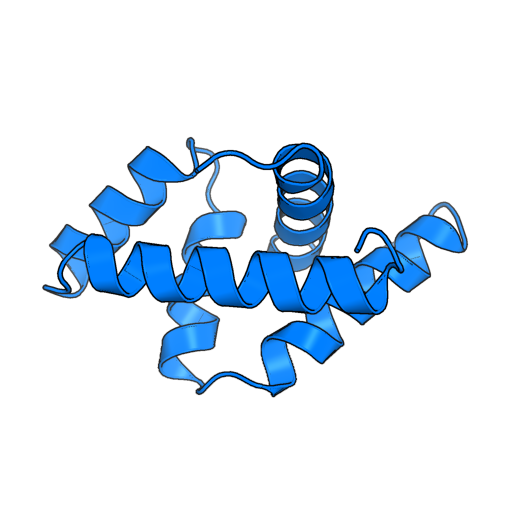51 -4.694 1.00 95.81 91 ALA A O 1
ATOM 777 N N . LYS A 1 92 ? 7.950 -8.124 -3.215 1.00 95.75 92 LYS A N 1
ATOM 778 C CA . LYS A 1 92 ? 8.166 -9.503 -3.688 1.00 95.75 92 LYS A CA 1
ATOM 779 C C . LYS A 1 92 ? 7.801 -9.681 -5.164 1.00 95.75 92 LYS A C 1
ATOM 781 O O . LYS A 1 92 ? 8.523 -10.326 -5.913 1.00 95.75 92 LYS A O 1
ATOM 786 N N . ARG A 1 93 ? 6.677 -9.103 -5.606 1.00 95.44 93 ARG A N 1
ATOM 787 C CA . ARG A 1 93 ? 6.216 -9.196 -7.007 1.00 95.44 93 ARG A CA 1
ATOM 788 C C . ARG A 1 93 ? 7.117 -8.453 -7.990 1.00 95.44 93 ARG A C 1
ATOM 790 O O . ARG A 1 93 ? 7.114 -8.775 -9.173 1.00 95.44 93 ARG A O 1
ATOM 797 N N . ARG A 1 94 ? 7.852 -7.451 -7.512 1.00 94.81 94 ARG A N 1
ATOM 798 C CA . ARG A 1 94 ? 8.820 -6.680 -8.297 1.00 94.81 94 ARG A CA 1
ATOM 799 C C . ARG A 1 94 ? 10.261 -7.145 -8.087 1.00 94.81 94 ARG A C 1
ATOM 801 O O . ARG A 1 94 ? 11.165 -6.469 -8.562 1.00 94.81 94 ARG A O 1
ATOM 808 N N . SER A 1 95 ? 10.465 -8.272 -7.396 1.00 93.50 95 SER A N 1
ATOM 809 C CA . SER A 1 95 ? 11.791 -8.817 -7.075 1.00 93.50 95 SER A CA 1
ATOM 810 C C . SER A 1 95 ? 12.703 -7.795 -6.398 1.00 93.50 95 SER A C 1
ATOM 812 O O . SER A 1 95 ? 13.912 -7.784 -6.606 1.00 93.50 95 SER A O 1
ATOM 814 N N . LEU A 1 96 ? 12.106 -6.908 -5.599 1.00 90.69 96 LEU A N 1
ATOM 815 C CA . LEU A 1 96 ? 12.854 -5.949 -4.801 1.00 90.69 96 LEU A CA 1
ATOM 816 C C . LEU A 1 96 ? 13.397 -6.619 -3.545 1.00 90.69 96 LEU A C 1
ATOM 818 O O . LEU A 1 96 ? 14.395 -6.133 -3.044 1.00 90.69 96 LEU A O 1
ATOM 822 N N . ILE A 1 97 ? 12.770 -7.704 -3.074 1.00 91.44 97 ILE A N 1
ATOM 823 C CA . ILE A 1 97 ? 13.160 -8.567 -1.943 1.00 91.44 97 ILE A CA 1
ATOM 824 C C . ILE A 1 97 ? 12.837 -10.031 -2.238 1.00 91.44 97 ILE A C 1
ATOM 826 O O . ILE A 1 97 ? 11.990 -10.265 -3.135 1.00 91.44 97 ILE A O 1
#

pLDDT: mean 94.14, std 6.43, range [53.25, 98.12]

Foldseek 3Di:
DDDPCLVVLLVLLLQLLACPPDDDPDPVNVLSNVLLVVLLVVDDPVLSVLSSQLSPDPDHSVVSLVVCCVVVVNPSVVNVVSSVSSSVSSCVSVVVD

Radius of gyration: 12.88 Å; chains: 1; bounding box: 28×25×36 Å

Sequence (97 aa):
MRTYYSDYIQHCMRFYARHTNPKFRSDADKQNWYACEHALKGFTDADRDILLFIYREGDTIPDNVYRVSVQKNIKQDKIWALVNELERKIAKRRSLI

Secondary structure (DSSP, 8-state):
---TTHHHHHHHHHHHHH-SS---SSHHHHHHHHHHHHHHTTS-HHHHHHHHHHHHSSS-HHHHHHHHHHHHT--HHHHHHHHHHHHHHHHHHTT--